Protein AF-W1YQ48-F1 (afdb_monomer)

Structure (mmCIF, N/CA/C/O backbone):
data_AF-W1YQ48-F1
#
_entry.id   AF-W1YQ48-F1
#
loop_
_atom_site.group_PDB
_atom_site.id
_atom_site.type_symbol
_atom_site.label_atom_id
_atom_site.label_alt_id
_atom_site.label_comp_id
_atom_site.label_asym_id
_atom_site.label_entity_id
_atom_site.label_seq_id
_atom_site.pdbx_PDB_ins_code
_atom_site.Cartn_x
_atom_site.Cartn_y
_atom_site.Cartn_z
_atom_site.occupancy
_atom_site.B_iso_or_equiv
_atom_site.auth_seq_id
_atom_site.auth_comp_id
_atom_site.auth_asym_id
_atom_site.auth_atom_id
_atom_site.pdbx_PDB_model_num
ATOM 1 N N . ILE A 1 1 ? 20.144 1.654 -20.608 1.00 68.50 1 ILE A N 1
ATOM 2 C CA . ILE A 1 1 ? 19.254 0.736 -21.368 1.00 68.50 1 ILE A CA 1
ATOM 3 C C . ILE A 1 1 ? 18.705 -0.387 -20.476 1.00 68.50 1 ILE A C 1
ATOM 5 O O . ILE A 1 1 ? 17.493 -0.453 -20.339 1.00 68.50 1 ILE A O 1
ATOM 9 N N . CYS A 1 2 ? 19.537 -1.199 -19.801 1.00 85.69 2 CYS A N 1
ATOM 10 C CA . CYS A 1 2 ? 19.055 -2.313 -18.956 1.00 85.69 2 CYS A CA 1
ATOM 11 C C . CYS A 1 2 ? 18.149 -1.868 -17.780 1.00 85.69 2 CYS A C 1
ATOM 13 O O . CYS A 1 2 ? 17.028 -2.349 -17.651 1.00 85.69 2 CYS A O 1
ATOM 15 N N . ALA A 1 3 ? 18.571 -0.870 -16.990 1.00 87.12 3 ALA A N 1
ATOM 16 C CA . ALA A 1 3 ? 17.777 -0.361 -15.861 1.00 87.12 3 ALA A CA 1
ATOM 17 C C . ALA A 1 3 ? 16.413 0.219 -16.286 1.00 87.12 3 ALA A C 1
ATOM 19 O O . ALA A 1 3 ? 15.398 -0.061 -15.658 1.00 87.12 3 ALA A O 1
ATOM 20 N N . TYR A 1 4 ? 16.372 0.970 -17.391 1.00 91.38 4 TYR A N 1
ATOM 21 C CA . TYR A 1 4 ? 15.129 1.524 -17.940 1.00 91.38 4 TYR A CA 1
ATOM 22 C C . TYR A 1 4 ? 14.124 0.425 -18.317 1.00 91.38 4 TYR A C 1
ATOM 24 O O . TYR A 1 4 ? 12.933 0.539 -18.024 1.00 91.38 4 TYR A O 1
ATOM 32 N N . PHE A 1 5 ? 14.605 -0.659 -18.934 1.00 94.25 5 PHE A N 1
ATOM 33 C CA . PHE A 1 5 ? 13.757 -1.783 -19.319 1.00 94.25 5 PHE A CA 1
ATOM 34 C C . PHE A 1 5 ? 13.168 -2.492 -18.095 1.00 94.25 5 PHE A C 1
ATOM 36 O O . PHE A 1 5 ? 11.956 -2.691 -18.039 1.00 94.25 5 PHE A O 1
ATOM 43 N N . GLU A 1 6 ? 13.988 -2.802 -17.087 1.00 95.44 6 GLU A N 1
ATOM 44 C CA . GLU A 1 6 ? 13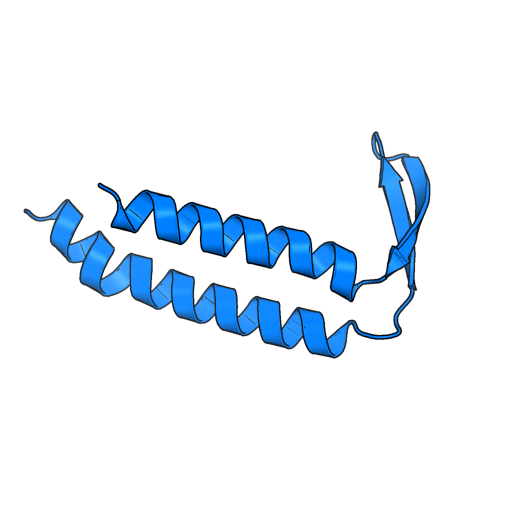.526 -3.446 -15.849 1.00 95.44 6 GLU A CA 1
ATOM 45 C C . GLU A 1 6 ? 12.523 -2.570 -15.083 1.00 95.44 6 GLU A C 1
ATOM 47 O O . GLU A 1 6 ? 11.483 -3.062 -14.635 1.00 95.44 6 GLU A O 1
ATOM 52 N N . ILE A 1 7 ? 12.780 -1.260 -14.987 1.00 93.56 7 ILE A N 1
ATOM 53 C CA . ILE A 1 7 ? 11.860 -0.316 -14.340 1.00 93.56 7 ILE A CA 1
ATOM 54 C C . ILE A 1 7 ? 10.511 -0.306 -15.067 1.00 93.56 7 ILE A C 1
ATOM 56 O O . ILE A 1 7 ? 9.465 -0.498 -14.447 1.00 93.56 7 ILE A O 1
ATOM 60 N N . THR A 1 8 ? 10.535 -0.162 -16.392 1.00 93.81 8 THR A N 1
ATOM 61 C CA . THR A 1 8 ? 9.321 -0.044 -17.209 1.00 93.81 8 THR A CA 1
ATOM 62 C C . THR A 1 8 ? 8.519 -1.343 -17.259 1.00 93.81 8 THR A C 1
ATOM 64 O O . THR A 1 8 ? 7.290 -1.317 -17.244 1.00 93.81 8 THR A O 1
ATOM 67 N N . LYS A 1 9 ? 9.191 -2.496 -17.347 1.00 95.31 9 LYS A N 1
ATOM 68 C CA . LYS A 1 9 ? 8.535 -3.790 -17.587 1.00 95.31 9 LYS A CA 1
ATOM 69 C C . LYS A 1 9 ? 8.204 -4.563 -16.320 1.00 95.31 9 LYS A C 1
ATOM 71 O O . LYS A 1 9 ? 7.347 -5.439 -16.380 1.00 95.31 9 LYS A O 1
ATOM 76 N N . ARG A 1 10 ? 8.859 -4.270 -15.194 1.00 95.75 10 ARG A N 1
ATOM 77 C CA . ARG A 1 10 ? 8.662 -5.020 -13.945 1.00 95.75 10 ARG A CA 1
ATOM 78 C C . ARG A 1 10 ? 8.296 -4.125 -12.776 1.00 95.75 10 ARG A C 1
ATOM 80 O O . ARG A 1 10 ? 7.291 -4.390 -12.126 1.00 95.75 10 ARG A O 1
ATOM 87 N N . VAL A 1 11 ? 9.072 -3.071 -12.520 1.00 96.25 11 VAL A N 1
ATOM 88 C CA . VAL A 1 11 ? 8.882 -2.239 -11.318 1.00 96.25 11 VAL A CA 1
ATOM 89 C C . VAL A 1 11 ? 7.575 -1.456 -11.383 1.00 96.25 11 VAL A C 1
ATOM 91 O O . VAL A 1 11 ? 6.775 -1.548 -10.457 1.00 96.25 11 VAL A O 1
ATOM 94 N N . ILE A 1 12 ? 7.322 -0.730 -12.475 1.00 96.38 12 ILE A N 1
ATOM 95 C CA . ILE A 1 12 ? 6.104 0.081 -12.621 1.00 96.38 12 ILE A CA 1
ATOM 96 C C . ILE A 1 12 ? 4.834 -0.795 -12.582 1.00 96.38 12 ILE A C 1
ATOM 98 O O . ILE A 1 12 ? 3.947 -0.489 -11.785 1.00 96.38 12 ILE A O 1
ATOM 102 N N . PRO A 1 13 ? 4.741 -1.924 -13.319 1.00 97.44 13 PRO A N 1
ATOM 103 C CA . PRO A 1 13 ? 3.584 -2.820 -13.216 1.00 97.44 13 PRO A CA 1
ATOM 104 C C . PRO A 1 13 ? 3.392 -3.453 -11.827 1.00 97.44 13 PRO A C 1
ATOM 106 O O . PRO A 1 13 ? 2.258 -3.639 -11.373 1.00 97.44 13 PRO A O 1
ATOM 109 N N . ALA A 1 14 ? 4.483 -3.785 -11.128 1.00 98.12 14 ALA A N 1
ATOM 110 C CA . ALA A 1 14 ? 4.404 -4.296 -9.760 1.00 98.12 14 ALA A CA 1
ATOM 111 C C . ALA A 1 14 ? 3.902 -3.220 -8.786 1.00 98.12 14 ALA A C 1
ATOM 113 O O . ALA A 1 14 ? 3.069 -3.511 -7.927 1.00 98.12 14 ALA A O 1
ATOM 114 N N . LEU A 1 15 ? 4.353 -1.974 -8.955 1.00 98.00 15 LEU A N 1
ATOM 115 C CA . LEU A 1 15 ? 3.887 -0.833 -8.174 1.00 98.00 15 LEU A CA 1
ATOM 116 C C . LEU A 1 15 ? 2.396 -0.558 -8.411 1.00 98.00 15 LEU A C 1
ATOM 118 O O . LEU A 1 15 ? 1.674 -0.306 -7.453 1.00 98.00 15 LEU A O 1
ATOM 122 N N . ASP A 1 16 ? 1.910 -0.701 -9.645 1.00 98.25 16 ASP A N 1
ATOM 123 C CA . ASP A 1 16 ? 0.478 -0.601 -9.958 1.00 98.25 16 ASP A CA 1
ATOM 124 C C . ASP A 1 16 ? -0.356 -1.664 -9.248 1.00 98.25 16 ASP A C 1
ATOM 126 O O . ASP A 1 16 ? -1.396 -1.365 -8.657 1.00 98.25 16 ASP A O 1
ATOM 130 N N . SER A 1 17 ? 0.134 -2.902 -9.237 1.00 98.50 17 SER A N 1
ATOM 131 C CA . SER A 1 17 ? -0.522 -4.001 -8.521 1.00 98.50 17 SER A CA 1
ATOM 132 C C . SER A 1 17 ? -0.536 -3.767 -7.004 1.00 98.50 17 SER A C 1
ATOM 134 O O . SER A 1 17 ? -1.519 -4.091 -6.328 1.00 98.50 17 SER A O 1
ATOM 136 N N . LEU A 1 18 ? 0.533 -3.177 -6.463 1.00 98.50 18 LEU A N 1
ATOM 137 C CA . LEU A 1 18 ? 0.636 -2.813 -5.052 1.00 98.50 18 LEU A CA 1
ATOM 138 C C . LEU A 1 18 ? -0.341 -1.687 -4.690 1.00 98.50 18 LEU A C 1
ATOM 140 O O . LEU A 1 18 ? -1.091 -1.836 -3.727 1.00 98.50 18 LEU A O 1
ATOM 144 N N . ILE A 1 19 ? -0.388 -0.613 -5.484 1.00 98.62 19 ILE A N 1
ATOM 145 C CA . ILE A 1 19 ? -1.331 0.502 -5.302 1.00 98.62 19 ILE A CA 1
ATOM 146 C C . ILE A 1 19 ? -2.767 -0.027 -5.301 1.00 98.62 19 ILE A C 1
ATOM 148 O O . ILE A 1 19 ? -3.499 0.215 -4.345 1.00 98.62 19 ILE A O 1
ATOM 152 N N . ALA A 1 20 ? -3.141 -0.839 -6.293 1.00 98.69 20 ALA A N 1
ATOM 153 C CA . ALA A 1 20 ? -4.481 -1.421 -6.371 1.00 98.69 20 ALA A CA 1
ATOM 154 C C . ALA A 1 20 ? -4.819 -2.314 -5.160 1.00 98.69 20 ALA A C 1
ATOM 156 O O . ALA A 1 20 ? -5.975 -2.409 -4.742 1.00 98.69 20 ALA A O 1
ATOM 157 N N . SER A 1 21 ? -3.824 -2.989 -4.580 1.00 98.62 21 SER A N 1
ATOM 158 C CA . SER A 1 21 ? -4.012 -3.802 -3.373 1.00 98.62 21 SER A CA 1
ATOM 159 C C . SER A 1 21 ? -4.256 -2.934 -2.137 1.00 98.62 21 SER A C 1
ATOM 161 O O . SER A 1 21 ? -5.137 -3.252 -1.336 1.00 98.62 21 SER A O 1
ATOM 163 N N . PHE A 1 22 ? -3.532 -1.820 -2.006 1.00 98.56 22 PHE A N 1
ATOM 164 C CA . PHE A 1 22 ? -3.736 -0.854 -0.927 1.00 98.56 22 PHE A CA 1
ATOM 165 C C . PHE A 1 22 ? -5.058 -0.090 -1.071 1.00 98.56 22 PH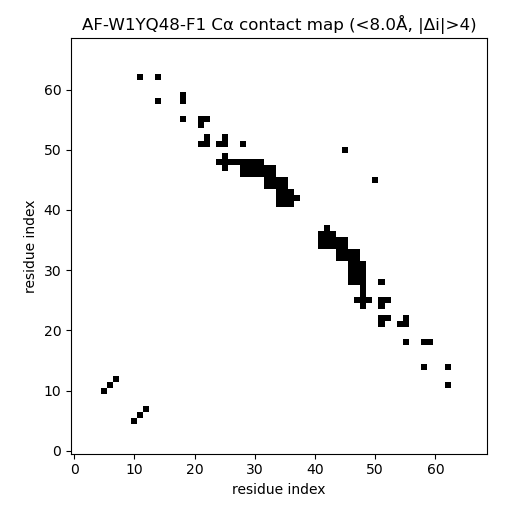E A C 1
ATOM 167 O O . PHE A 1 22 ? -5.740 0.091 -0.072 1.00 98.56 22 PHE A O 1
ATOM 174 N N . GLU A 1 23 ? -5.490 0.265 -2.283 1.00 98.56 23 GLU A N 1
ATOM 175 C CA . GLU A 1 23 ? -6.810 0.878 -2.519 1.00 98.56 23 GLU A CA 1
ATOM 176 C C . GLU A 1 23 ? -7.956 -0.067 -2.118 1.00 98.56 23 GLU A C 1
ATOM 178 O O . GLU A 1 23 ? -8.920 0.342 -1.472 1.00 98.56 23 GLU A O 1
ATOM 183 N N . LYS A 1 24 ? -7.831 -1.370 -2.408 1.00 98.56 24 LYS A N 1
ATOM 184 C CA . LYS A 1 24 ? -8.785 -2.380 -1.915 1.00 98.56 24 LYS A CA 1
ATOM 185 C C . LYS A 1 24 ? -8.770 -2.495 -0.391 1.00 98.56 24 LYS A C 1
ATOM 187 O O . LYS A 1 24 ? -9.816 -2.734 0.208 1.00 98.56 24 LYS A O 1
ATOM 192 N N . LEU A 1 25 ? -7.599 -2.383 0.237 1.00 98.25 25 LEU A N 1
ATOM 193 C CA . LEU A 1 25 ? -7.476 -2.405 1.695 1.00 98.25 25 LEU A CA 1
ATOM 194 C C . LEU A 1 25 ? -8.088 -1.146 2.322 1.00 98.25 25 LEU A C 1
ATOM 196 O O . LEU A 1 25 ? -8.780 -1.253 3.330 1.00 98.25 25 LEU A O 1
ATOM 200 N N . GLN A 1 26 ? -7.890 0.013 1.695 1.00 98.06 26 GLN A N 1
ATOM 201 C CA . GLN A 1 26 ? -8.477 1.289 2.090 1.00 98.06 26 GLN A CA 1
ATOM 202 C C . GLN A 1 26 ? -10.002 1.200 2.104 1.00 98.06 26 GLN A C 1
ATOM 204 O O . GLN A 1 26 ? -10.622 1.539 3.107 1.00 98.06 26 GLN A O 1
ATOM 209 N N . GLU A 1 27 ? -10.605 0.669 1.036 1.00 98.12 27 GLU A N 1
ATOM 210 C CA . GLU A 1 27 ? -12.058 0.487 0.963 1.00 98.12 27 GLU A CA 1
ATOM 211 C C . GLU A 1 27 ? -12.578 -0.416 2.088 1.00 98.12 27 GLU A C 1
ATOM 213 O O . GLU A 1 27 ? -13.569 -0.095 2.740 1.00 98.12 27 GLU A O 1
ATOM 218 N N . LYS A 1 28 ? -11.872 -1.519 2.374 1.00 97.75 28 LYS A N 1
ATOM 219 C CA . LYS A 1 28 ? -12.208 -2.423 3.487 1.00 97.75 28 LYS A CA 1
ATOM 220 C C . LYS A 1 28 ? -12.079 -1.764 4.863 1.00 97.75 28 LYS A C 1
ATOM 222 O O . LYS A 1 28 ? -12.697 -2.242 5.809 1.00 97.75 28 LYS A O 1
ATOM 227 N N . GLY A 1 29 ? -11.262 -0.719 4.986 1.00 96.81 29 GLY A N 1
ATOM 228 C CA . GLY A 1 29 ? -11.045 0.026 6.225 1.00 96.81 29 GLY A CA 1
ATOM 229 C C . GLY A 1 29 ? -12.120 1.071 6.531 1.00 96.81 29 GLY A C 1
ATOM 230 O O . GLY A 1 29 ? -12.115 1.624 7.631 1.00 96.81 29 GLY A O 1
ATOM 231 N N . LYS A 1 30 ? -13.040 1.357 5.599 1.00 97.00 30 LYS A N 1
ATOM 232 C CA . LYS A 1 30 ? -14.076 2.376 5.805 1.00 97.00 30 LYS A CA 1
ATOM 233 C C . LYS A 1 30 ? -14.968 2.043 6.996 1.00 97.00 30 LYS A C 1
ATOM 235 O O . LYS A 1 30 ? -15.451 0.925 7.147 1.00 97.00 30 LYS A O 1
ATOM 240 N N . GLY A 1 31 ? -15.211 3.052 7.830 1.00 95.81 31 GLY A N 1
ATOM 241 C CA . GLY A 1 31 ? -16.037 2.929 9.032 1.00 95.81 31 GLY A CA 1
ATOM 242 C C . GLY A 1 31 ? -15.332 2.278 10.228 1.00 95.81 31 GLY A C 1
ATOM 243 O O . GLY A 1 31 ? -15.914 2.250 11.311 1.00 95.81 31 GLY A O 1
ATOM 244 N N . LEU A 1 32 ? -14.091 1.800 10.077 1.00 97.56 32 LEU A N 1
ATOM 245 C CA . LEU A 1 32 ? -13.293 1.280 11.184 1.00 97.56 32 LEU A CA 1
ATOM 246 C C . LEU A 1 32 ? -12.462 2.404 11.815 1.00 97.56 32 LEU A C 1
ATOM 248 O O . LEU A 1 32 ? -11.650 3.038 11.146 1.00 97.56 32 LEU A O 1
ATOM 252 N N . GLN A 1 33 ? -12.638 2.617 13.118 1.00 97.56 33 GLN A N 1
ATOM 253 C CA . GLN A 1 33 ? -11.831 3.549 13.909 1.00 97.56 33 GLN A CA 1
ATOM 254 C C . GLN A 1 33 ? -10.687 2.824 14.615 1.00 97.56 33 GLN A C 1
ATOM 256 O O . GLN A 1 33 ? -10.844 1.691 15.074 1.00 97.56 33 GLN A O 1
ATOM 261 N N . LYS A 1 34 ? -9.549 3.505 14.762 1.00 96.75 34 LYS A N 1
ATOM 262 C CA . LYS A 1 34 ? -8.428 3.054 15.595 1.00 96.75 34 LYS A CA 1
ATOM 263 C C . LYS A 1 34 ? -7.770 4.213 16.338 1.00 96.75 34 LYS A C 1
ATOM 265 O O . LYS A 1 34 ? -7.915 5.375 15.966 1.00 96.75 34 LYS A O 1
ATOM 270 N N . VAL A 1 35 ? -7.021 3.877 17.386 1.00 97.69 35 VAL A N 1
ATOM 271 C CA . VAL A 1 35 ? -6.180 4.833 18.117 1.00 97.69 35 VAL A CA 1
ATOM 272 C C . VAL A 1 35 ? -5.016 5.254 17.217 1.00 97.69 35 VAL A C 1
ATOM 274 O O . VAL A 1 35 ? -4.317 4.400 16.659 1.00 97.69 35 VAL A O 1
ATOM 277 N N . GLY A 1 36 ? -4.830 6.564 17.044 1.00 96.81 36 GLY A N 1
ATOM 278 C CA . GLY A 1 36 ? -3.682 7.117 16.331 1.00 96.81 36 GLY A CA 1
ATOM 279 C C . GLY A 1 36 ? -2.387 6.949 17.128 1.00 96.81 36 GLY A C 1
ATOM 280 O O . GLY A 1 36 ? -2.412 6.698 18.332 1.00 96.81 36 GLY A O 1
ATOM 281 N N . ARG A 1 37 ? -1.235 7.099 16.468 1.00 97.50 37 ARG A N 1
ATOM 282 C CA . ARG A 1 37 ? 0.080 7.034 17.123 1.00 97.50 37 ARG A CA 1
ATOM 283 C C . ARG A 1 37 ? 0.964 8.200 16.693 1.00 97.50 37 ARG A C 1
ATOM 285 O O . ARG A 1 37 ? 1.254 8.337 15.509 1.00 97.50 37 ARG A O 1
ATOM 292 N N . THR A 1 38 ? 1.446 8.997 17.643 1.00 96.31 38 THR A N 1
ATOM 293 C CA . THR A 1 38 ? 2.492 10.014 17.420 1.00 96.31 38 THR A CA 1
ATOM 294 C C . THR A 1 38 ? 3.610 9.804 18.431 1.00 96.31 38 THR A C 1
ATOM 296 O O . THR A 1 38 ? 3.353 9.475 19.583 1.00 96.31 38 THR A O 1
ATOM 299 N N . HIS A 1 39 ? 4.875 9.891 18.003 1.00 97.50 39 HIS A N 1
ATOM 300 C CA . HIS A 1 39 ? 6.030 9.532 18.851 1.00 97.50 39 HIS A CA 1
ATOM 301 C C . HIS A 1 39 ? 5.896 8.152 19.532 1.00 97.50 39 HIS A C 1
ATOM 303 O O . HIS A 1 39 ? 6.379 7.944 20.642 1.00 97.50 39 HIS A O 1
ATOM 309 N N . LEU A 1 40 ? 5.216 7.211 18.863 1.00 95.81 40 LEU A N 1
ATOM 310 C CA . LEU A 1 40 ? 4.864 5.879 19.378 1.00 95.81 40 LEU A CA 1
ATOM 311 C C . LEU A 1 40 ? 3.926 5.869 20.602 1.00 95.81 40 LEU A C 1
ATOM 313 O O . LEU A 1 40 ? 3.712 4.808 21.182 1.00 95.81 40 LEU A O 1
ATOM 317 N N . GLN A 1 41 ? 3.336 7.007 20.961 1.00 97.62 41 GLN A N 1
ATOM 318 C CA . GLN A 1 41 ? 2.329 7.147 22.011 1.00 97.62 41 GLN A CA 1
ATOM 319 C C . GLN A 1 41 ? 0.927 7.224 21.412 1.00 97.62 41 GLN A C 1
ATOM 321 O O . GLN A 1 41 ? 0.764 7.615 20.253 1.00 97.62 41 GLN A O 1
ATOM 326 N N . ASP A 1 42 ? -0.077 6.843 22.200 1.00 97.75 42 ASP A N 1
ATOM 327 C CA . ASP A 1 42 ? -1.477 6.953 21.801 1.00 97.75 42 ASP A CA 1
ATOM 328 C C . ASP A 1 42 ? -1.852 8.420 21.539 1.00 97.75 42 ASP A C 1
ATOM 330 O O . ASP A 1 42 ? -1.515 9.325 22.303 1.00 97.75 42 ASP A O 1
ATOM 334 N N . ALA A 1 43 ? -2.552 8.639 20.431 1.00 96.81 43 ALA A N 1
ATOM 335 C CA . ALA A 1 43 ? -3.048 9.935 19.992 1.00 96.81 43 ALA A CA 1
ATOM 336 C C . ALA A 1 43 ? -4.564 9.872 19.743 1.00 96.81 43 ALA A C 1
ATOM 338 O O . ALA A 1 43 ? -5.222 8.861 19.998 1.00 96.81 43 ALA A O 1
ATOM 339 N N . THR A 1 44 ? -5.136 10.962 19.233 1.00 97.19 44 THR A N 1
ATOM 340 C CA . THR A 1 44 ? -6.555 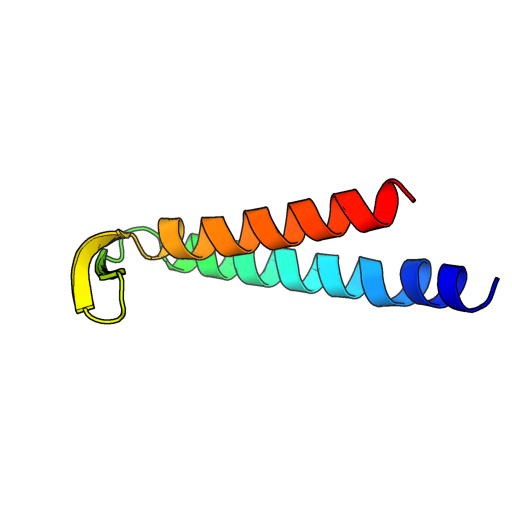11.017 18.861 1.00 97.19 44 THR A CA 1
ATOM 341 C C . THR A 1 44 ? -6.918 9.940 17.835 1.00 97.19 44 THR A C 1
ATOM 343 O O . THR A 1 44 ? -6.079 9.521 17.033 1.00 97.19 44 THR A O 1
ATOM 346 N N . PHE A 1 45 ? -8.178 9.500 17.851 1.00 97.31 45 PHE A N 1
ATOM 347 C CA . PHE A 1 45 ? -8.689 8.512 16.901 1.00 97.31 45 PHE A CA 1
ATOM 348 C C . PHE A 1 45 ? -8.523 8.962 15.446 1.00 97.31 45 PHE A C 1
ATOM 350 O O . PHE A 1 45 ? -8.653 10.143 15.124 1.00 97.31 45 PHE A O 1
ATOM 357 N N . ILE A 1 46 ? -8.285 7.984 14.576 1.00 97.81 46 ILE A N 1
ATOM 358 C CA . ILE A 1 46 ? -8.257 8.127 13.121 1.00 97.81 46 ILE A CA 1
ATOM 359 C C . ILE A 1 46 ? -9.039 6.967 12.496 1.00 97.81 46 ILE A C 1
ATOM 361 O O . ILE A 1 46 ? -9.140 5.884 13.087 1.00 97.81 46 ILE A O 1
ATOM 365 N N . MET A 1 47 ? -9.611 7.182 11.314 1.00 98.12 47 MET A N 1
ATOM 366 C CA . MET A 1 47 ? -10.214 6.088 10.559 1.00 98.12 47 MET A CA 1
ATOM 367 C C . MET A 1 47 ? -9.125 5.259 9.868 1.00 98.12 47 MET A C 1
ATOM 369 O O . MET A 1 47 ? -8.116 5.786 9.400 1.00 98.12 47 MET A O 1
ATOM 373 N N . VAL A 1 48 ? -9.317 3.946 9.790 1.00 98.12 48 VAL A N 1
ATOM 374 C CA . VAL A 1 48 ? -8.329 3.040 9.189 1.00 98.12 48 VAL A CA 1
ATOM 375 C C . VAL A 1 48 ? -8.137 3.328 7.699 1.00 98.12 48 VAL A C 1
ATOM 377 O O . VAL A 1 48 ? -7.010 3.277 7.210 1.00 98.12 48 VAL A O 1
ATOM 380 N N . ASP A 1 49 ? -9.197 3.694 6.980 1.00 98.06 49 ASP A N 1
ATOM 381 C CA . ASP A 1 49 ? -9.112 4.111 5.578 1.00 98.06 49 ASP A CA 1
ATOM 382 C C . ASP A 1 49 ? -8.300 5.403 5.387 1.00 98.06 49 ASP A C 1
ATOM 384 O O . ASP A 1 49 ? -7.570 5.510 4.404 1.00 98.06 49 ASP A O 1
ATOM 388 N N . GLN A 1 50 ? -8.350 6.347 6.332 1.00 97.56 50 GLN A N 1
ATOM 389 C CA . GLN A 1 50 ? -7.522 7.562 6.302 1.00 97.56 50 GLN A CA 1
ATOM 390 C C . GLN A 1 50 ? -6.031 7.261 6.505 1.00 97.56 50 GLN A C 1
ATOM 392 O O . GLN A 1 50 ? -5.175 7.884 5.882 1.00 97.56 50 GLN A O 1
ATOM 397 N N . GLU A 1 51 ? -5.685 6.298 7.359 1.00 97.62 51 GLU A N 1
ATOM 398 C CA . GLU A 1 51 ? -4.285 5.884 7.511 1.00 97.62 51 GLU A CA 1
ATOM 399 C C . GLU A 1 51 ? -3.781 5.1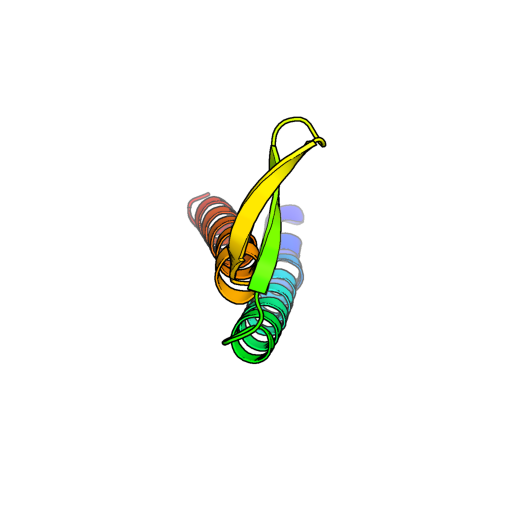60 6.257 1.00 97.62 51 GLU A C 1
ATOM 401 O O . GLU A 1 51 ? -2.668 5.406 5.793 1.00 97.62 51 GLU A O 1
ATOM 406 N N . ILE A 1 52 ? -4.619 4.306 5.660 1.00 98.31 52 ILE A N 1
ATOM 407 C CA . ILE A 1 52 ? -4.262 3.596 4.429 1.00 98.31 52 ILE A CA 1
ATOM 408 C C . ILE A 1 52 ? -4.141 4.558 3.241 1.00 98.31 52 ILE A C 1
ATOM 410 O O . ILE A 1 52 ? -3.257 4.368 2.401 1.00 98.31 52 ILE A O 1
ATOM 414 N N . SER A 1 53 ? -4.966 5.608 3.180 1.00 98.12 53 SER A N 1
ATOM 415 C CA . SER A 1 53 ? -4.903 6.593 2.096 1.00 98.12 53 SER A CA 1
ATOM 416 C C . SER A 1 53 ? -3.540 7.282 2.027 1.00 98.12 53 SER A C 1
ATOM 418 O O . SER A 1 53 ? -3.009 7.461 0.936 1.00 98.12 53 SER A O 1
ATOM 420 N N . ALA A 1 54 ? -2.915 7.571 3.173 1.00 97.81 54 ALA A N 1
ATOM 421 C CA . ALA A 1 54 ? -1.570 8.143 3.210 1.00 97.81 54 ALA A CA 1
ATOM 422 C C . ALA A 1 54 ? -0.521 7.227 2.545 1.00 97.81 54 ALA A C 1
ATOM 424 O O . ALA A 1 54 ? 0.363 7.709 1.832 1.00 97.81 54 ALA A O 1
ATOM 425 N N . PHE A 1 55 ? -0.630 5.901 2.714 1.00 98.19 55 PHE A N 1
ATOM 426 C CA . PHE A 1 55 ? 0.238 4.949 2.010 1.00 98.19 55 PHE A CA 1
ATOM 427 C C . PHE A 1 55 ? -0.045 4.922 0.503 1.00 98.19 55 PHE A C 1
ATOM 429 O O . PHE A 1 55 ? 0.899 4.916 -0.288 1.00 98.19 55 PHE A O 1
ATOM 436 N N . VAL A 1 56 ? -1.320 4.938 0.093 1.00 98.50 56 VAL A N 1
ATOM 437 C CA . VAL A 1 56 ? -1.712 4.997 -1.328 1.00 98.50 56 VAL A CA 1
ATOM 438 C C . VAL A 1 56 ? -1.132 6.244 -2.000 1.00 98.50 56 VAL A C 1
ATOM 440 O O . VAL A 1 56 ? -0.523 6.136 -3.067 1.00 98.50 56 VAL A O 1
ATOM 443 N N . ASP A 1 57 ? -1.259 7.407 -1.365 1.00 98.44 57 ASP A N 1
ATOM 444 C CA . ASP A 1 57 ? -0.748 8.676 -1.887 1.00 98.44 57 ASP A CA 1
ATOM 445 C C . ASP A 1 57 ? 0.783 8.680 -1.980 1.00 98.44 57 ASP A C 1
ATOM 447 O O . ASP A 1 57 ? 1.348 9.124 -2.986 1.00 98.44 57 ASP A O 1
ATOM 451 N N . GLY A 1 58 ? 1.468 8.105 -0.986 1.00 98.31 58 GLY A N 1
ATOM 452 C CA . GLY A 1 58 ? 2.918 7.907 -1.019 1.00 98.31 58 GLY A CA 1
ATOM 453 C C . GLY A 1 58 ? 3.366 7.031 -2.194 1.00 98.31 58 GLY A C 1
ATOM 454 O O . GLY A 1 58 ? 4.289 7.396 -2.927 1.00 98.31 58 GLY A O 1
ATOM 455 N N . LEU A 1 59 ? 2.677 5.912 -2.436 1.00 98.31 59 LEU A N 1
ATOM 456 C CA . LEU A 1 59 ? 2.974 5.013 -3.557 1.00 98.31 59 LEU A CA 1
ATOM 457 C C . LEU A 1 59 ? 2.708 5.677 -4.920 1.00 98.31 59 LEU A C 1
ATOM 459 O O . LEU A 1 59 ? 3.523 5.547 -5.836 1.00 98.31 59 LEU A O 1
ATOM 463 N N . LYS A 1 60 ? 1.608 6.429 -5.063 1.00 98.06 60 LYS A N 1
ATOM 464 C CA . LYS A 1 60 ? 1.288 7.192 -6.286 1.00 98.06 60 LYS A CA 1
ATOM 465 C C . LYS A 1 60 ? 2.305 8.302 -6.556 1.00 98.06 60 LYS A C 1
ATOM 467 O O . LYS A 1 60 ? 2.702 8.514 -7.706 1.00 98.06 60 LYS A O 1
ATOM 472 N N . 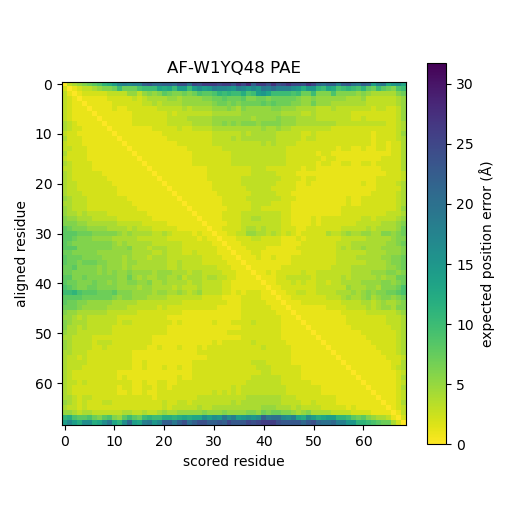THR A 1 61 ? 2.770 8.970 -5.503 1.00 98.00 61 THR A N 1
ATOM 473 C CA . THR A 1 61 ? 3.832 9.979 -5.591 1.00 98.00 61 THR A CA 1
ATOM 474 C C . THR A 1 61 ? 5.138 9.343 -6.061 1.00 98.00 61 THR A C 1
ATOM 476 O O . THR A 1 61 ? 5.729 9.812 -7.033 1.00 98.00 61 THR A O 1
ATOM 479 N N . ALA A 1 62 ? 5.541 8.219 -5.459 1.00 96.56 62 ALA A N 1
ATOM 480 C CA . ALA A 1 62 ? 6.727 7.475 -5.880 1.00 96.56 62 ALA A CA 1
ATOM 481 C C . ALA A 1 62 ? 6.634 7.017 -7.347 1.00 96.56 6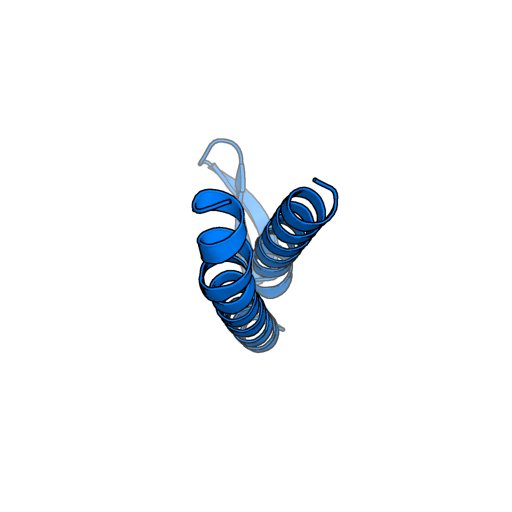2 ALA A C 1
ATOM 483 O O . ALA A 1 62 ? 7.596 7.159 -8.102 1.00 96.56 62 ALA A O 1
ATOM 484 N N . LYS A 1 63 ? 5.461 6.540 -7.790 1.00 96.31 63 LYS A N 1
ATOM 485 C CA . LYS A 1 63 ? 5.222 6.194 -9.200 1.0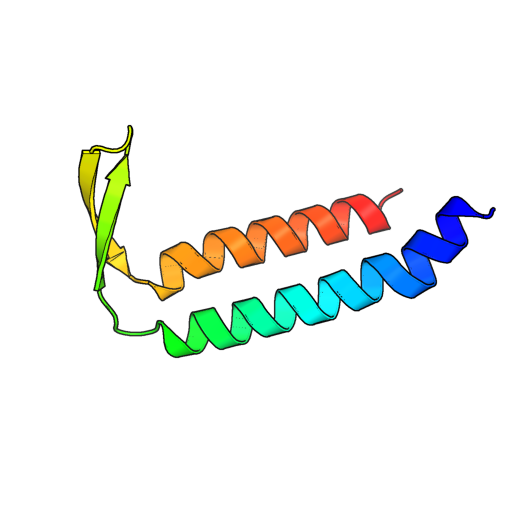0 96.31 63 LYS A CA 1
ATOM 486 C C . LYS A 1 63 ? 5.414 7.402 -10.120 1.00 96.31 63 LYS A C 1
ATOM 488 O O . LYS A 1 63 ? 6.069 7.285 -11.151 1.00 96.31 63 LYS A O 1
ATOM 493 N N . THR A 1 64 ? 4.862 8.554 -9.745 1.00 96.44 64 THR A N 1
ATOM 494 C CA . THR A 1 64 ? 5.000 9.800 -10.516 1.00 96.44 64 THR A CA 1
ATOM 495 C C . THR A 1 64 ? 6.466 10.208 -10.648 1.00 96.44 64 THR A C 1
ATOM 497 O O . THR A 1 64 ? 6.913 10.506 -11.751 1.00 96.44 64 THR A O 1
ATOM 500 N N . MET A 1 65 ? 7.236 10.133 -9.559 1.00 95.25 65 MET A N 1
ATOM 501 C CA . MET A 1 65 ? 8.674 10.424 -9.576 1.00 95.25 65 MET A CA 1
ATOM 502 C C . MET A 1 65 ? 9.448 9.491 -10.518 1.00 95.25 65 MET A C 1
ATOM 504 O O . MET A 1 65 ? 10.345 9.944 -11.222 1.00 95.25 65 MET A O 1
ATOM 508 N N . LEU A 1 66 ? 9.090 8.204 -10.582 1.00 92.75 66 LEU A N 1
ATOM 509 C CA . LEU A 1 66 ? 9.722 7.245 -11.497 1.00 92.75 66 LEU A CA 1
ATOM 510 C C . LEU A 1 66 ? 9.378 7.488 -12.974 1.00 92.75 66 LEU A C 1
ATOM 512 O O . LEU A 1 66 ? 10.162 7.109 -13.835 1.00 92.75 66 LEU A O 1
ATOM 516 N N . LEU A 1 67 ? 8.217 8.082 -13.266 1.00 89.25 67 LEU A N 1
ATOM 517 C CA . LEU A 1 67 ? 7.756 8.372 -14.631 1.00 89.25 67 LEU A CA 1
ATOM 518 C C . LEU A 1 67 ? 8.238 9.727 -15.170 1.00 89.25 67 LEU A C 1
ATOM 520 O O . LEU A 1 67 ? 8.201 9.944 -16.377 1.00 89.25 67 LEU A O 1
ATOM 524 N N . GLN A 1 68 ? 8.625 10.649 -14.285 1.00 80.50 68 GLN A N 1
ATOM 525 C CA . GLN A 1 68 ? 9.1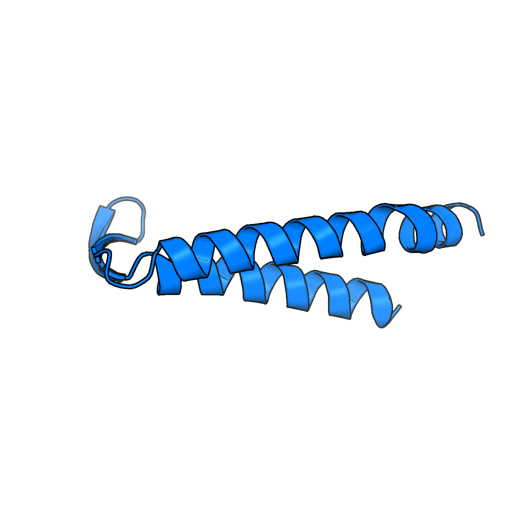31 11.981 -14.642 1.00 80.50 68 GLN A CA 1
ATOM 526 C C . GLN A 1 68 ? 10.641 12.006 -14.948 1.00 80.50 68 GLN A C 1
ATOM 528 O O . GLN A 1 68 ? 11.147 13.052 -15.352 1.00 80.50 68 GLN A O 1
ATOM 533 N N . ASN A 1 69 ? 11.343 10.883 -14.758 1.00 55.47 69 ASN A N 1
ATOM 534 C CA . ASN A 1 69 ? 12.752 10.681 -15.122 1.00 55.47 69 ASN A CA 1
ATOM 535 C C . ASN A 1 69 ? 12.874 9.841 -16.400 1.00 55.47 69 ASN A C 1
ATOM 537 O O . ASN A 1 69 ? 13.894 10.006 -17.104 1.00 55.47 69 ASN A O 1
#

Mean predicted aligned error: 3.3 Å

Secondary structure (DSSP, 8-state):
-HHHHHIIIIIHHHHHHHHHHHHHHHHHTTT-EEEEEETTEEEEEEEHHHHHHHHHHHHHHHHHHHH--

Organism: NCBI:txid408170

Solvent-accessible surface area (backbone atoms only — not comparable to full-atom values): 3904 Å² total; per-residue (Å²): 110,70,67,59,50,48,40,65,72,46,48,52,58,50,48,51,55,49,43,55,51,44,52,54,50,21,63,73,22,60,93,38,75,42,77,29,72,54,99,87,35,87,44,69,74,41,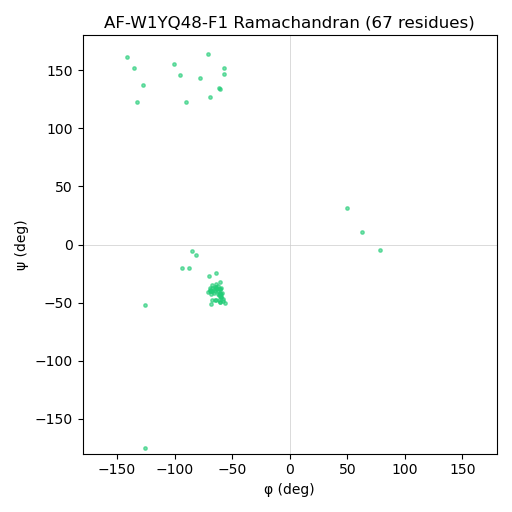46,44,22,63,61,39,44,56,55,42,52,51,51,52,50,53,51,50,58,65,70,76,109

Nearest PDB structures (foldseek):
  6nz9-assembly1_B  TM=9.873E-01  e=4.134E-04  Escherichia coli K-12
  8sbs-assembly1_A  TM=9.844E-01  e=5.417E-04  Escherichia coli
  5d6b-assembly1_A  TM=9.774E-01  e=6.633E-04  Homo sapiens
  6os7-assembly1_B-2  TM=9.879E-01  e=8.691E-04  Escherichia coli K-12
  3r6y-assembly1_C  TM=9.264E-01  e=3.356E-03  Bacillus sp. YM55-1

Radius of gyration: 15.65 Å; Cα contacts (8 Å, |Δi|>4): 60; chains: 1; bounding box: 35×17×43 Å

Foldseek 3Di:
DVVVCCCVPPVLVVLVVVLVVLVVVLVVQPPPKDFDADPNDTDDIDGPSVVSVVVSVVSVVVSVVSVVD

Sequence (69 aa):
ICAYFEITKRVIPALDSLIASFEKLQEKGKGLQKVGRTHLQDATFIMVDQEISAFVDGLKTAKTMLLQN

pLDDT: mean 95.47, std 6.68, range [55.47, 98.69]

InterPro domains:
  IPR008948 L-Aspartase-like [SSF48557] (4-67)
  IPR022761 Fumarate lyase, N-terminal [PF00206] (3-68)